Protein AF-A0AAV0MPY8-F1 (afdb_monomer_lite)

Structure (mmCIF, N/CA/C/O backbone):
data_AF-A0AAV0MPY8-F1
#
_entry.id   AF-A0AAV0MPY8-F1
#
loop_
_atom_site.group_PDB
_atom_site.id
_atom_site.type_symbol
_atom_site.label_atom_id
_atom_site.label_alt_id
_atom_site.label_comp_id
_atom_site.label_asym_id
_atom_site.label_entity_id
_atom_site.label_seq_id
_atom_site.pdbx_PDB_ins_code
_atom_site.Cartn_x
_atom_site.Cartn_y
_atom_site.Cartn_z
_atom_site.occupancy
_atom_site.B_iso_or_equiv
_atom_site.auth_seq_id
_atom_site.auth_comp_id
_atom_site.auth_asym_id
_atom_site.auth_atom_id
_atom_site.pdbx_PDB_model_num
ATOM 1 N N . CYS A 1 1 ? -11.452 -24.544 -3.942 1.00 34.31 1 CYS A N 1
ATOM 2 C CA . CYS A 1 1 ? -11.246 -24.344 -2.491 1.00 34.31 1 CYS A CA 1
ATOM 3 C C . CYS A 1 1 ? -11.100 -22.856 -2.187 1.00 34.31 1 CYS A C 1
ATOM 5 O O . CYS A 1 1 ? -10.059 -22.417 -1.725 1.00 34.31 1 CYS A O 1
ATOM 7 N N . THR A 1 2 ? -12.137 -22.079 -2.494 1.00 25.97 2 THR A N 1
ATOM 8 C CA . THR A 1 2 ? -12.146 -20.617 -2.390 1.00 25.97 2 THR A CA 1
ATOM 9 C C . THR A 1 2 ? -12.665 -20.251 -1.005 1.00 25.97 2 THR A C 1
ATOM 11 O O . THR A 1 2 ? -13.865 -20.102 -0.785 1.00 25.97 2 THR A O 1
ATOM 14 N N . LEU A 1 3 ? -11.765 -20.216 -0.027 1.00 29.17 3 LEU A N 1
ATOM 15 C CA . LEU A 1 3 ? -12.035 -19.469 1.193 1.00 29.17 3 LEU A CA 1
ATOM 16 C C . LEU A 1 3 ? -11.844 -18.002 0.814 1.00 29.17 3 LEU A C 1
ATOM 18 O O . LEU A 1 3 ? -10.736 -17.591 0.489 1.00 29.17 3 LEU A O 1
ATOM 22 N N . THR A 1 4 ? -12.938 -17.246 0.765 1.00 32.09 4 THR A N 1
ATOM 23 C CA . THR A 1 4 ? -12.882 -15.789 0.632 1.00 32.09 4 THR A CA 1
ATOM 24 C C . THR A 1 4 ? -12.004 -15.232 1.750 1.00 32.09 4 THR A C 1
ATOM 26 O O . THR A 1 4 ? -12.054 -15.734 2.875 1.00 32.09 4 THR A O 1
ATOM 29 N N . ILE A 1 5 ? -11.203 -14.211 1.442 1.00 33.44 5 ILE A N 1
ATOM 30 C CA . ILE A 1 5 ? -10.266 -13.538 2.361 1.00 33.44 5 ILE A CA 1
ATOM 31 C C . ILE A 1 5 ? -10.945 -13.231 3.716 1.00 33.44 5 ILE A C 1
ATOM 33 O O . ILE A 1 5 ? -10.365 -13.457 4.777 1.00 33.44 5 ILE A O 1
ATOM 37 N N . SER A 1 6 ? -12.240 -12.899 3.683 1.00 30.36 6 SER A N 1
ATOM 38 C CA . SER A 1 6 ? -13.138 -12.753 4.838 1.00 30.36 6 SER A CA 1
ATOM 39 C C . SER A 1 6 ? -13.116 -13.923 5.852 1.00 30.36 6 SER A C 1
ATOM 41 O O . SER A 1 6 ? -13.043 -13.694 7.061 1.00 30.36 6 SER A O 1
ATOM 43 N N . LYS A 1 7 ? -13.102 -15.191 5.405 1.00 33.06 7 LYS A N 1
ATOM 44 C CA . LYS A 1 7 ? -13.108 -16.375 6.294 1.00 33.06 7 LYS A CA 1
ATOM 45 C C . LYS A 1 7 ? -11.763 -16.638 6.974 1.00 33.06 7 LYS A C 1
ATOM 47 O O . LYS A 1 7 ? -11.744 -17.160 8.086 1.00 33.06 7 LYS A O 1
ATOM 52 N N . LEU A 1 8 ? -10.652 -16.279 6.331 1.00 36.75 8 LEU A N 1
ATOM 53 C CA . LEU A 1 8 ? -9.306 -16.402 6.905 1.00 36.75 8 LEU A CA 1
ATOM 54 C C . LEU A 1 8 ? -9.073 -15.350 7.995 1.00 36.75 8 LEU A C 1
ATOM 56 O O . LEU A 1 8 ? -8.544 -15.672 9.059 1.00 36.75 8 LEU A O 1
ATOM 60 N N . VAL A 1 9 ? -9.569 -14.128 7.780 1.00 41.72 9 VAL A N 1
ATOM 61 C CA . VAL A 1 9 ? -9.532 -13.055 8.783 1.00 41.72 9 VAL A CA 1
ATOM 62 C C . VAL A 1 9 ? -10.368 -13.439 10.010 1.00 41.72 9 VAL A C 1
ATOM 64 O O . VAL A 1 9 ? -9.874 -13.352 11.131 1.00 41.72 9 VAL A O 1
ATOM 67 N N . GLN A 1 10 ? -11.584 -13.969 9.832 1.00 35.84 10 GLN A N 1
ATOM 68 C CA . GLN A 1 10 ? -12.471 -14.347 10.946 1.00 35.84 10 GLN A CA 1
ATOM 69 C C . GLN A 1 10 ? -11.896 -15.414 11.894 1.00 35.84 10 GLN A C 1
ATOM 71 O O . GLN A 1 10 ? -12.155 -15.359 13.096 1.00 35.84 10 GLN A O 1
ATOM 76 N N . ILE A 1 11 ? -11.089 -16.350 11.384 1.00 39.59 11 ILE A N 1
ATOM 77 C CA . ILE A 1 11 ? -10.432 -17.390 12.196 1.00 39.59 11 ILE A CA 1
ATOM 78 C C . ILE A 1 11 ? -9.330 -16.786 13.083 1.00 39.59 11 ILE A C 1
ATOM 80 O O . ILE A 1 11 ? -9.159 -17.204 14.226 1.00 39.59 11 ILE A O 1
ATOM 84 N N . LEU A 1 12 ? -8.639 -15.750 12.603 1.00 41.44 12 LEU A N 1
ATOM 85 C CA . LEU A 1 12 ? -7.582 -15.053 13.345 1.00 41.44 12 LEU A CA 1
ATOM 86 C C . LEU A 1 12 ? -8.139 -14.067 14.390 1.00 41.44 12 LEU A C 1
ATOM 88 O O . LEU A 1 12 ? -7.479 -13.768 15.384 1.00 41.44 12 LEU A O 1
ATOM 92 N N . LEU A 1 13 ? -9.376 -13.581 14.217 1.00 41.19 13 LEU A N 1
ATOM 93 C CA . LEU A 1 13 ? -10.001 -12.593 15.109 1.00 41.19 13 LEU A CA 1
ATOM 94 C C . LEU A 1 13 ? -10.366 -13.129 16.508 1.00 41.19 13 LEU A C 1
ATOM 96 O O . LEU A 1 13 ? -10.608 -12.310 17.404 1.00 41.19 13 LEU A O 1
ATOM 100 N N . SER A 1 14 ? -10.406 -14.454 16.701 1.00 41.94 14 SER A N 1
ATOM 101 C CA . SER A 1 14 ? -10.953 -15.113 17.898 1.00 41.94 14 SER A CA 1
ATOM 102 C C . SER A 1 14 ? -10.042 -15.094 19.133 1.00 41.94 14 SER A C 1
ATOM 104 O O . SER A 1 14 ? -10.509 -15.490 20.204 1.00 41.94 14 SER A O 1
ATOM 106 N N . GLN A 1 15 ? -8.778 -14.665 19.034 1.00 40.28 15 GLN A N 1
ATOM 107 C CA . GLN A 1 15 ? -7.832 -14.799 20.146 1.00 40.28 15 GLN A CA 1
ATOM 108 C C . GLN A 1 15 ? -7.166 -13.469 20.560 1.00 40.28 15 GLN A C 1
ATOM 110 O O . GLN A 1 15 ? -6.489 -12.809 19.781 1.00 40.28 15 GLN A O 1
ATOM 115 N N . HIS A 1 16 ? -7.366 -13.143 21.845 1.00 45.75 16 HIS A N 1
ATOM 116 C CA . HIS A 1 16 ? -6.573 -12.277 22.734 1.00 45.75 16 HIS A CA 1
ATOM 117 C C . HIS A 1 16 ? -6.948 -10.795 22.964 1.00 45.75 16 HIS A C 1
ATOM 119 O O . HIS A 1 16 ? -7.167 -9.990 22.061 1.00 45.75 16 HIS A O 1
ATOM 125 N N . HIS A 1 17 ? -6.979 -10.473 24.268 1.00 33.31 17 HIS A N 1
ATOM 126 C CA . HIS A 1 17 ? -7.084 -9.159 24.904 1.00 33.31 17 HIS A CA 1
ATOM 127 C C . HIS A 1 17 ? -5.686 -8.626 25.236 1.00 33.31 17 HIS A C 1
ATOM 129 O O . HIS A 1 17 ? -4.904 -9.330 25.872 1.00 33.31 17 HIS A O 1
ATOM 135 N N . ILE A 1 18 ? -5.393 -7.371 24.886 1.00 34.88 18 ILE A N 1
ATOM 136 C CA . ILE A 1 18 ? -4.146 -6.682 25.251 1.00 34.88 18 ILE A CA 1
ATOM 137 C C . ILE A 1 18 ? -4.490 -5.254 25.691 1.00 34.88 18 ILE A C 1
ATOM 139 O O . ILE A 1 18 ? -5.368 -4.616 25.114 1.00 34.88 18 ILE A O 1
ATOM 143 N N . ARG A 1 19 ? -3.816 -4.758 26.733 1.00 32.69 19 ARG A N 1
ATOM 144 C CA . ARG A 1 19 ? -4.041 -3.436 27.336 1.00 32.69 19 ARG A CA 1
ATOM 145 C C . ARG A 1 19 ? -2.698 -2.816 27.705 1.00 32.69 19 ARG A C 1
ATOM 147 O O . ARG A 1 19 ? -2.030 -3.427 28.527 1.00 32.69 19 ARG A O 1
ATOM 154 N N . LEU A 1 20 ? -2.325 -1.637 27.186 1.00 31.23 20 LEU A N 1
ATOM 155 C CA . LEU A 1 20 ? -1.190 -0.835 27.691 1.00 31.23 20 LEU A CA 1
ATOM 156 C C . LEU A 1 20 ? -1.277 0.678 27.354 1.00 31.23 20 LEU A C 1
ATOM 158 O O . LEU A 1 20 ? -2.122 1.108 26.578 1.00 31.23 20 LEU A O 1
ATOM 162 N N . LEU A 1 21 ? -0.408 1.436 28.043 1.00 27.73 21 LEU A N 1
ATOM 163 C CA . LEU A 1 21 ? -0.438 2.848 28.487 1.00 27.73 21 LEU A CA 1
ATOM 164 C C . LEU A 1 21 ? 0.031 3.915 27.457 1.00 27.73 21 LEU A C 1
ATOM 166 O O . LEU A 1 21 ? 0.702 3.556 26.493 1.00 27.73 21 LEU A O 1
ATOM 170 N N . PRO A 1 22 ? -0.247 5.228 27.671 1.00 30.58 22 PRO A N 1
ATOM 171 C CA . PRO A 1 22 ? -0.093 6.260 26.636 1.00 30.58 22 PRO A CA 1
ATOM 172 C C . PRO A 1 22 ? 1.195 7.109 26.722 1.00 30.58 22 PRO A C 1
ATOM 174 O O . PRO A 1 22 ? 1.706 7.380 27.810 1.00 30.58 22 PRO A O 1
ATOM 177 N N . PHE A 1 23 ? 1.623 7.661 25.576 1.00 36.56 23 PHE A N 1
ATOM 178 C CA . PHE A 1 23 ? 2.486 8.853 25.482 1.00 36.56 23 PHE A CA 1
ATOM 179 C C . PHE A 1 23 ? 2.052 9.773 24.306 1.00 36.56 23 PHE A C 1
ATOM 181 O O . PHE A 1 23 ? 1.473 9.297 23.337 1.00 36.56 23 PHE A O 1
ATOM 188 N N . ARG A 1 24 ? 2.248 11.100 24.447 1.00 41.06 24 ARG A N 1
ATOM 189 C CA . ARG A 1 24 ? 1.730 12.240 23.618 1.00 41.06 24 ARG A CA 1
ATOM 190 C C . ARG A 1 24 ? 2.719 12.612 22.482 1.00 41.06 24 ARG A C 1
ATOM 192 O O . ARG A 1 24 ? 3.902 12.379 22.680 1.00 41.06 24 ARG A O 1
ATOM 199 N N . ASP A 1 25 ? 2.410 13.223 21.322 1.00 43.28 25 ASP A N 1
ATOM 200 C CA . ASP A 1 25 ? 1.387 14.193 20.858 1.00 43.28 25 ASP A CA 1
ATOM 201 C C . ASP A 1 25 ? 1.192 14.064 19.313 1.00 43.28 25 ASP A C 1
ATOM 203 O O . ASP A 1 25 ? 2.164 14.095 18.559 1.00 43.28 25 ASP A O 1
ATOM 207 N N . LEU A 1 26 ? -0.057 13.923 18.840 1.00 45.94 26 LEU A N 1
ATOM 208 C CA . LEU A 1 26 ? -0.446 13.497 17.474 1.00 45.94 26 LEU A CA 1
ATOM 209 C C . LEU A 1 26 ? -0.670 14.648 16.461 1.00 45.94 26 LEU A C 1
ATOM 211 O O . LEU A 1 26 ? -0.766 14.422 15.256 1.00 45.94 26 LEU A O 1
ATOM 215 N N . ARG A 1 27 ? -0.768 15.907 16.912 1.00 42.81 27 ARG A N 1
ATOM 216 C CA . ARG A 1 27 ? -1.382 16.989 16.103 1.00 42.81 27 ARG A CA 1
ATOM 217 C C . ARG A 1 27 ? -0.522 17.592 14.988 1.00 42.81 27 ARG A C 1
ATOM 219 O O . ARG A 1 27 ? -1.075 18.154 14.046 1.00 42.81 27 ARG A O 1
ATOM 226 N N . GLN A 1 28 ? 0.807 17.509 15.053 1.00 39.94 28 GLN A N 1
ATOM 227 C CA . GLN A 1 28 ? 1.667 18.124 14.024 1.00 39.94 28 GLN A CA 1
ATOM 228 C C . GLN A 1 28 ? 1.820 17.266 12.752 1.00 39.94 28 GLN A C 1
ATOM 230 O O . GLN A 1 28 ? 2.081 17.818 11.680 1.00 39.94 28 GLN A O 1
ATOM 235 N N . ARG A 1 29 ? 1.606 15.942 12.827 1.00 49.56 29 ARG A N 1
ATOM 236 C CA . ARG A 1 29 ? 1.843 14.999 11.711 1.00 49.56 29 ARG A CA 1
ATOM 237 C C . ARG A 1 29 ? 0.686 14.924 10.700 1.00 49.56 29 ARG A C 1
ATOM 239 O O . ARG A 1 29 ? 0.957 14.885 9.498 1.00 49.56 29 ARG A O 1
ATOM 246 N N . ASP A 1 30 ? -0.563 15.115 11.140 1.00 47.84 30 ASP A N 1
ATOM 247 C CA . ASP A 1 30 ? -1.766 15.256 10.280 1.00 47.84 30 ASP A CA 1
ATOM 248 C C . ASP A 1 30 ? -1.615 16.308 9.178 1.00 47.84 30 ASP A C 1
ATOM 250 O O . ASP A 1 30 ? -2.166 16.179 8.082 1.00 47.84 30 ASP A O 1
ATOM 254 N N . THR A 1 31 ? -0.820 17.343 9.433 1.00 44.88 31 THR A N 1
ATOM 255 C CA . THR A 1 31 ? -0.601 18.432 8.476 1.00 44.88 31 THR A CA 1
ATOM 256 C C . THR A 1 31 ? 0.442 18.076 7.406 1.00 44.88 31 THR A C 1
ATOM 258 O O . THR A 1 31 ? 0.407 18.631 6.307 1.00 44.88 31 THR A O 1
ATOM 261 N N . LEU A 1 32 ? 1.372 17.159 7.691 1.00 43.22 32 LEU A N 1
ATOM 262 C CA . LEU A 1 32 ? 2.491 16.808 6.805 1.00 43.22 32 LEU A CA 1
ATOM 263 C C . LEU A 1 32 ? 2.139 15.719 5.788 1.00 43.22 32 LEU A C 1
ATOM 265 O O . LEU A 1 32 ? 2.645 15.736 4.671 1.00 43.22 32 LEU A O 1
ATOM 269 N N . LEU A 1 33 ? 1.222 14.818 6.117 1.00 48.97 33 LEU A N 1
ATOM 270 C CA . LEU A 1 33 ? 0.832 13.714 5.233 1.00 48.97 33 LEU A CA 1
ATOM 271 C C . LEU A 1 33 ? -0.438 14.003 4.426 1.00 48.97 33 LEU A C 1
ATOM 273 O O . LEU A 1 33 ? -0.534 13.552 3.288 1.00 48.97 33 LEU A O 1
ATOM 277 N N . LYS A 1 34 ? -1.280 14.952 4.873 1.00 51.94 34 LYS A N 1
ATOM 278 C CA . LYS A 1 34 ? -2.157 15.710 3.953 1.00 51.94 34 LYS A CA 1
ATOM 279 C C . LYS A 1 34 ? -1.366 16.420 2.836 1.00 51.94 34 LYS A C 1
ATOM 281 O O . LYS A 1 34 ? -1.954 16.771 1.815 1.00 51.94 34 LYS A O 1
ATOM 286 N N . LYS A 1 35 ? -0.051 16.632 3.015 1.00 44.72 35 LYS A N 1
ATOM 287 C CA . LYS A 1 35 ? 0.855 17.249 2.030 1.00 44.72 35 LYS A CA 1
ATOM 288 C C . LYS A 1 35 ? 1.670 16.261 1.189 1.00 44.72 35 LYS A C 1
ATOM 290 O O . LYS A 1 35 ? 2.327 16.739 0.261 1.00 44.72 35 LYS A O 1
ATOM 295 N N . VAL A 1 36 ? 1.640 14.940 1.434 1.00 54.62 36 VAL A N 1
ATOM 296 C CA . VAL A 1 36 ? 2.211 13.994 0.454 1.00 54.62 36 VAL A CA 1
ATOM 297 C C . VAL A 1 36 ? 1.368 14.126 -0.803 1.00 54.62 36 VAL A C 1
ATOM 299 O O . VAL A 1 36 ? 0.190 13.767 -0.840 1.00 54.62 36 VAL A O 1
ATOM 302 N N . LYS A 1 37 ? 1.949 14.757 -1.822 1.00 60.62 37 LYS A N 1
ATOM 303 C CA . LYS A 1 37 ? 1.227 15.042 -3.051 1.00 60.62 37 LYS A CA 1
ATOM 304 C C . LYS A 1 37 ? 0.936 13.704 -3.738 1.00 60.62 37 LYS A C 1
ATOM 306 O O . LYS A 1 37 ? 1.850 12.890 -3.849 1.00 60.62 37 LYS A O 1
ATOM 311 N N . PRO A 1 38 ? -0.285 13.482 -4.253 1.00 62.28 38 PRO A N 1
ATOM 312 C CA . PRO A 1 38 ? -0.621 12.287 -5.031 1.00 62.28 38 PRO A CA 1
ATOM 313 C C . PRO A 1 38 ? 0.398 11.948 -6.120 1.00 62.28 38 PRO A C 1
ATOM 315 O O . PRO A 1 38 ? 0.670 10.778 -6.369 1.00 62.28 38 PRO A O 1
ATOM 318 N N . CYS A 1 39 ? 1.012 12.977 -6.716 1.00 68.62 39 CYS A N 1
ATOM 319 C CA . CYS A 1 39 ? 2.055 12.810 -7.718 1.00 68.62 39 CYS A CA 1
ATOM 320 C C . CYS A 1 39 ? 3.281 12.046 -7.199 1.00 68.62 39 CYS A C 1
ATOM 322 O O . CYS A 1 39 ? 3.918 11.362 -7.981 1.00 68.62 39 CYS A O 1
ATOM 324 N N . THR A 1 40 ? 3.615 12.120 -5.908 1.00 81.88 40 THR A N 1
ATOM 325 C CA . THR A 1 40 ? 4.792 11.443 -5.346 1.00 81.88 40 THR A CA 1
ATOM 326 C C . THR A 1 40 ? 4.578 9.937 -5.212 1.00 81.88 40 THR A C 1
ATOM 328 O O . THR A 1 40 ? 5.475 9.184 -5.568 1.00 81.88 40 THR A O 1
ATOM 331 N N . LEU A 1 41 ? 3.394 9.500 -4.763 1.00 88.56 41 LEU A N 1
ATOM 332 C CA . LEU A 1 41 ? 3.061 8.071 -4.635 1.00 88.56 41 LEU A CA 1
ATOM 333 C C . LEU A 1 41 ? 3.015 7.376 -5.996 1.00 88.56 41 LEU A C 1
ATOM 335 O O . LEU A 1 41 ? 3.550 6.287 -6.167 1.00 88.56 41 LEU A O 1
ATOM 339 N N . ARG A 1 42 ? 2.394 8.025 -6.984 1.00 92.94 42 ARG A N 1
ATOM 340 C CA . ARG A 1 42 ? 2.375 7.495 -8.346 1.00 92.94 42 ARG A CA 1
ATOM 341 C C . ARG A 1 42 ? 3.783 7.474 -8.940 1.00 92.94 42 ARG A C 1
ATOM 343 O O . ARG A 1 42 ? 4.218 6.442 -9.440 1.00 92.94 42 ARG A O 1
ATOM 350 N N . ARG A 1 43 ? 4.536 8.572 -8.792 1.00 92.25 43 ARG A N 1
ATOM 351 C CA . ARG A 1 43 ? 5.889 8.680 -9.347 1.00 92.25 43 ARG A CA 1
ATOM 352 C C . ARG A 1 43 ? 6.860 7.647 -8.773 1.00 92.25 43 ARG A C 1
ATOM 354 O O . ARG A 1 43 ? 7.728 7.191 -9.509 1.00 92.25 43 ARG A O 1
ATOM 361 N N . SER A 1 44 ? 6.741 7.258 -7.500 1.00 93.06 44 SER A N 1
ATOM 362 C CA . SER A 1 44 ? 7.606 6.207 -6.940 1.00 93.06 44 SER A CA 1
ATOM 363 C C . SER A 1 44 ? 7.411 4.859 -7.634 1.00 93.06 44 SER A C 1
ATOM 365 O O . SER A 1 44 ? 8.389 4.150 -7.872 1.00 93.06 44 SER A O 1
ATOM 367 N N . VAL A 1 45 ? 6.173 4.524 -8.006 1.00 95.12 45 VAL A N 1
ATOM 368 C CA . VAL A 1 45 ? 5.892 3.292 -8.753 1.00 95.12 45 VAL A CA 1
ATOM 369 C C . VAL A 1 45 ? 6.345 3.431 -10.202 1.00 95.12 45 VAL A C 1
ATOM 371 O O . VAL A 1 45 ? 7.056 2.557 -10.685 1.00 95.12 45 VAL A O 1
ATOM 374 N N . GLU A 1 46 ? 6.049 4.557 -10.859 1.00 93.19 46 GLU A N 1
ATOM 375 C CA . GLU A 1 46 ? 6.487 4.825 -12.238 1.00 93.19 46 GLU A CA 1
ATOM 376 C C . GLU A 1 46 ? 8.007 4.691 -12.400 1.00 93.19 46 GLU A C 1
ATOM 378 O O . GLU A 1 46 ? 8.462 4.012 -13.312 1.00 93.19 46 GLU A O 1
ATOM 383 N N . ILE A 1 47 ? 8.802 5.265 -11.487 1.00 93.12 47 ILE A N 1
ATOM 384 C CA . ILE A 1 47 ? 10.270 5.136 -11.516 1.00 93.12 47 ILE A CA 1
ATOM 385 C C . ILE A 1 47 ? 10.698 3.669 -11.381 1.00 93.12 47 ILE A C 1
ATOM 387 O O . ILE A 1 47 ? 11.660 3.238 -12.014 1.00 93.12 47 ILE A O 1
ATOM 391 N N . THR A 1 48 ? 9.992 2.888 -10.563 1.00 93.81 48 THR A N 1
ATOM 392 C CA . THR A 1 48 ? 10.290 1.462 -10.383 1.00 93.81 48 THR A CA 1
ATOM 393 C C . THR A 1 48 ? 9.934 0.662 -11.642 1.00 93.81 48 THR A C 1
ATOM 395 O O . THR A 1 48 ? 10.694 -0.219 -12.046 1.00 93.81 48 THR A O 1
ATOM 398 N N . CYS A 1 49 ? 8.839 1.014 -12.321 1.00 94.25 49 CYS A N 1
ATOM 399 C CA . CYS A 1 49 ? 8.475 0.464 -13.627 1.00 94.25 49 CYS A CA 1
ATOM 400 C C . CYS A 1 49 ? 9.502 0.827 -14.712 1.00 94.25 49 CYS A C 1
ATOM 402 O O . CYS A 1 49 ? 9.976 -0.070 -15.407 1.00 94.25 49 CYS A O 1
ATOM 404 N N . GLU A 1 50 ? 9.922 2.095 -14.799 1.00 92.94 50 GLU A N 1
ATOM 405 C CA . GLU A 1 50 ? 10.986 2.561 -15.705 1.00 92.94 50 GLU A CA 1
ATOM 406 C C . GLU A 1 50 ? 12.295 1.782 -15.460 1.00 92.94 50 GLU A C 1
ATOM 408 O O . GLU A 1 50 ? 12.970 1.356 -16.400 1.00 92.94 50 GLU A O 1
ATOM 413 N N . ALA A 1 51 ? 12.642 1.533 -14.192 1.00 92.19 51 ALA A N 1
ATOM 414 C CA . ALA A 1 51 ? 13.822 0.753 -13.825 1.00 92.19 51 ALA A CA 1
ATOM 415 C C . ALA A 1 51 ? 13.714 -0.720 -14.257 1.00 92.19 51 ALA A C 1
ATOM 417 O O . ALA A 1 51 ? 14.692 -1.285 -14.754 1.00 92.19 51 ALA A O 1
ATOM 418 N N . ARG A 1 52 ? 12.533 -1.337 -14.109 1.00 92.94 52 ARG A N 1
ATOM 419 C CA . ARG A 1 52 ? 12.247 -2.692 -14.607 1.00 92.94 52 ARG A CA 1
ATOM 420 C C . ARG A 1 52 ? 12.401 -2.769 -16.125 1.00 92.94 52 ARG A C 1
ATOM 422 O O . ARG A 1 52 ? 13.058 -3.681 -16.6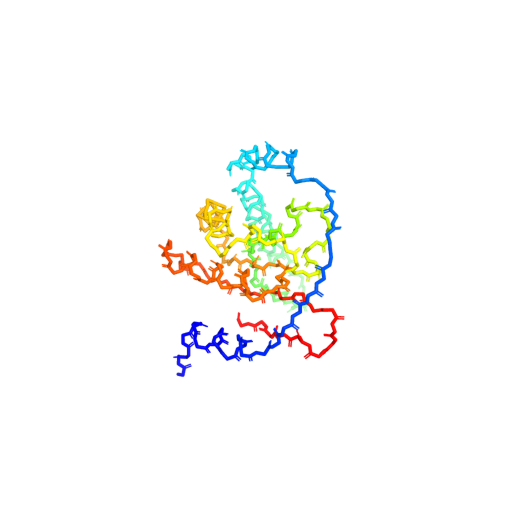18 1.00 92.94 52 ARG A O 1
ATOM 429 N N . GLU A 1 53 ? 11.830 -1.823 -16.863 1.00 92.50 53 GLU A N 1
ATOM 430 C CA . GLU A 1 53 ? 11.923 -1.778 -18.327 1.00 92.50 53 GLU A CA 1
ATOM 431 C C . GLU A 1 53 ? 13.373 -1.617 -18.795 1.00 92.50 53 GLU A C 1
ATOM 433 O O . GLU A 1 53 ? 13.838 -2.363 -19.660 1.00 92.50 53 GLU A O 1
ATOM 438 N N . ALA A 1 54 ? 14.127 -0.707 -18.170 1.00 89.00 54 ALA A N 1
ATOM 439 C CA . ALA A 1 54 ? 15.545 -0.519 -18.459 1.00 89.00 54 ALA A CA 1
ATOM 440 C C . ALA A 1 54 ? 16.377 -1.778 -18.157 1.00 89.00 54 ALA A C 1
ATOM 442 O O . ALA A 1 54 ? 17.310 -2.093 -18.899 1.00 89.00 54 ALA A O 1
ATOM 443 N N . TYR A 1 55 ? 16.053 -2.508 -17.084 1.00 87.25 55 TYR A N 1
ATOM 444 C CA . TYR A 1 55 ? 16.695 -3.782 -16.760 1.00 87.25 55 TYR A CA 1
ATOM 445 C C . TYR A 1 55 ? 16.396 -4.852 -17.817 1.00 87.25 55 TYR A C 1
ATOM 447 O O . TYR A 1 55 ? 17.329 -5.459 -18.342 1.00 87.25 55 TYR A O 1
ATOM 455 N N . ASN A 1 56 ? 15.124 -5.033 -18.177 1.00 87.62 56 ASN A N 1
ATOM 456 C CA . ASN A 1 56 ? 14.708 -6.029 -19.165 1.00 87.62 56 ASN A CA 1
ATOM 457 C C . ASN A 1 56 ? 15.358 -5.772 -20.529 1.00 87.62 56 ASN A C 1
ATOM 459 O O . ASN A 1 56 ? 15.948 -6.685 -21.101 1.00 87.62 56 ASN A O 1
ATOM 463 N N . LYS A 1 57 ? 15.365 -4.515 -20.994 1.00 87.50 57 LYS A N 1
ATOM 464 C CA . LYS A 1 57 ? 16.030 -4.125 -22.244 1.00 87.50 57 LYS A CA 1
ATOM 465 C C . LYS A 1 57 ? 17.520 -4.484 -22.245 1.00 87.50 57 LYS A C 1
ATOM 467 O O . LYS A 1 57 ? 18.019 -5.053 -23.210 1.00 87.50 57 LYS A O 1
ATOM 472 N N . ARG A 1 58 ? 18.233 -4.207 -21.147 1.00 84.25 58 ARG A N 1
ATOM 473 C CA . ARG A 1 58 ? 19.655 -4.572 -21.008 1.00 84.25 58 ARG A CA 1
ATOM 474 C C . ARG A 1 58 ? 19.870 -6.084 -21.029 1.00 84.25 58 ARG A C 1
ATOM 476 O O . ARG A 1 58 ? 20.894 -6.541 -21.529 1.00 84.25 58 ARG A O 1
ATOM 483 N N . CYS A 1 59 ? 18.943 -6.858 -20.467 1.00 80.12 59 CYS A N 1
ATOM 484 C CA . CYS A 1 59 ? 18.999 -8.317 -20.513 1.00 80.12 59 CYS A CA 1
ATOM 485 C C . CYS A 1 59 ? 18.753 -8.863 -21.925 1.00 80.12 59 CYS A C 1
ATOM 487 O O . CYS A 1 59 ? 19.430 -9.810 -22.315 1.00 80.12 59 CYS A O 1
ATOM 489 N N . GLU A 1 60 ? 17.835 -8.272 -22.688 1.00 80.69 60 GLU A N 1
ATOM 490 C CA . GLU A 1 60 ? 17.592 -8.627 -24.093 1.00 80.69 60 GLU A CA 1
ATOM 491 C C . GLU A 1 60 ? 18.816 -8.325 -24.971 1.00 80.69 60 GLU A C 1
ATOM 493 O O . GLU A 1 60 ? 19.258 -9.187 -25.728 1.00 80.69 60 GLU A O 1
ATOM 498 N N . GLU A 1 61 ? 19.420 -7.142 -24.816 1.00 78.44 61 GLU A N 1
ATOM 499 C CA . GLU A 1 61 ? 20.641 -6.747 -25.534 1.00 78.44 61 GLU A CA 1
ATOM 500 C C . GLU A 1 61 ? 21.823 -7.672 -25.193 1.00 78.44 61 GLU A C 1
ATOM 502 O O . GLU A 1 61 ? 22.503 -8.164 -26.089 1.00 78.44 61 GLU A O 1
ATOM 507 N N . ALA A 1 62 ? 22.023 -8.006 -23.912 1.00 70.19 62 ALA A N 1
ATOM 508 C CA . ALA A 1 62 ? 23.093 -8.911 -23.481 1.00 70.19 62 ALA A CA 1
ATOM 509 C C . ALA A 1 62 ? 22.892 -10.369 -23.937 1.00 70.19 62 ALA A C 1
ATOM 511 O O . ALA A 1 62 ? 23.859 -11.118 -24.069 1.00 70.19 62 ALA A O 1
ATOM 512 N N . GLN A 1 63 ? 21.651 -10.795 -24.186 1.00 62.88 63 GLN A N 1
ATOM 513 C CA . GLN A 1 63 ? 21.366 -12.113 -24.759 1.00 62.88 63 GLN A CA 1
ATOM 514 C C . GLN A 1 63 ? 21.733 -12.206 -26.245 1.00 62.88 63 GLN A C 1
ATOM 516 O O . GLN A 1 63 ? 21.953 -13.312 -26.739 1.00 62.88 63 GLN A O 1
ATOM 521 N N . HIS A 1 64 ? 21.836 -11.076 -26.949 1.00 57.25 64 HIS A N 1
ATOM 522 C CA . HIS A 1 64 ? 22.397 -11.030 -28.301 1.00 57.25 64 HIS A CA 1
ATOM 523 C C . HIS A 1 64 ? 23.925 -11.200 -28.331 1.00 57.25 64 HIS A C 1
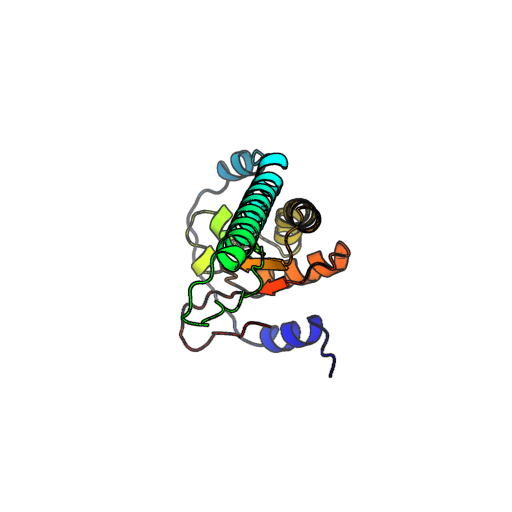ATOM 525 O O . HIS A 1 64 ? 24.453 -11.597 -29.367 1.00 57.25 64 HIS A O 1
ATOM 531 N N . ASP A 1 65 ? 24.608 -11.012 -27.197 1.00 54.78 65 ASP A N 1
ATOM 532 C CA . ASP A 1 65 ? 26.070 -11.093 -27.066 1.00 54.78 65 ASP A CA 1
ATOM 533 C C . ASP A 1 65 ? 26.572 -12.411 -26.429 1.00 54.78 65 ASP A C 1
ATOM 535 O O . ASP A 1 65 ? 27.713 -12.486 -25.968 1.00 54.78 65 ASP A O 1
ATOM 539 N N . ILE A 1 66 ? 25.754 -13.477 -26.377 1.00 57.72 66 ILE A N 1
ATOM 540 C CA . ILE A 1 66 ? 26.170 -14.746 -25.750 1.00 57.72 66 ILE A CA 1
ATOM 541 C C . ILE A 1 66 ? 27.314 -15.406 -26.541 1.00 57.72 66 ILE A C 1
ATOM 543 O O . ILE A 1 66 ? 27.143 -15.890 -27.662 1.00 57.72 66 ILE A O 1
ATOM 547 N N . ASP A 1 67 ? 28.474 -15.455 -25.883 1.00 54.91 67 ASP A N 1
ATOM 548 C CA . ASP A 1 67 ? 29.649 -16.241 -26.237 1.00 54.91 67 ASP A CA 1
ATOM 549 C C . ASP A 1 67 ? 29.383 -17.762 -26.209 1.00 54.91 67 ASP A C 1
ATOM 551 O O . ASP A 1 67 ? 28.366 -18.255 -25.720 1.00 54.91 67 ASP A O 1
ATOM 555 N N . SER A 1 68 ? 30.339 -18.527 -26.736 1.00 54.41 68 SER A N 1
ATOM 556 C CA . SER A 1 68 ? 30.344 -19.986 -26.949 1.00 54.41 68 SER A CA 1
ATOM 557 C C . SER A 1 68 ? 30.002 -20.884 -25.738 1.00 54.41 68 SER A C 1
ATOM 559 O O . SER A 1 68 ? 30.046 -22.108 -25.868 1.00 54.41 68 SER A O 1
ATOM 561 N N . SER A 1 69 ? 29.693 -20.327 -24.564 1.00 61.31 69 SER A N 1
ATOM 562 C CA . SER A 1 69 ? 29.505 -21.049 -23.299 1.00 61.31 69 SER A CA 1
ATOM 563 C C . SER A 1 69 ? 28.054 -21.460 -23.004 1.00 61.31 69 SER A C 1
ATOM 565 O O . SER A 1 69 ? 27.813 -22.163 -22.023 1.00 61.31 69 SER A O 1
ATOM 567 N N . GLY A 1 70 ? 27.074 -21.049 -23.822 1.00 53.72 70 GLY A N 1
ATOM 568 C CA . GLY A 1 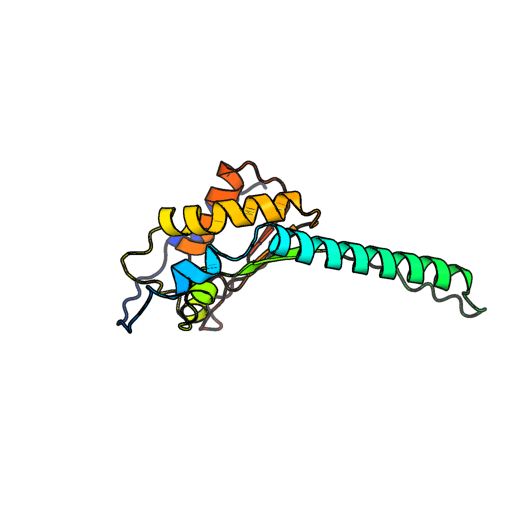70 ? 25.715 -21.623 -23.846 1.00 53.72 70 GLY A CA 1
ATOM 569 C C . GLY A 1 70 ? 24.850 -21.444 -22.586 1.00 53.72 70 GLY A C 1
ATOM 570 O O . GLY A 1 70 ? 23.743 -21.982 -22.523 1.00 53.72 70 GLY A O 1
ATOM 571 N N . ASN A 1 71 ? 25.304 -20.690 -21.582 1.00 55.22 71 ASN A N 1
ATOM 572 C CA . ASN A 1 71 ? 24.526 -20.420 -20.375 1.00 55.22 71 ASN A CA 1
ATOM 573 C C . ASN A 1 71 ? 23.584 -19.230 -20.592 1.00 55.22 71 ASN A C 1
ATOM 575 O O . ASN A 1 71 ? 23.948 -18.075 -20.386 1.00 55.22 71 ASN A O 1
ATOM 579 N N . VAL A 1 72 ? 22.338 -19.524 -20.965 1.00 54.66 72 VAL A N 1
ATOM 580 C CA . VAL A 1 72 ? 21.250 -18.540 -20.954 1.00 54.66 72 VAL A CA 1
ATOM 581 C C . VAL A 1 72 ? 20.964 -18.164 -19.499 1.00 54.66 72 VAL A C 1
ATOM 583 O O . VAL A 1 72 ? 20.471 -18.990 -18.725 1.00 54.66 72 VAL A O 1
ATOM 586 N N . LEU A 1 73 ? 21.242 -16.917 -19.107 1.00 56.91 73 LEU A N 1
ATOM 587 C CA . LEU A 1 73 ? 20.696 -16.361 -17.869 1.00 56.91 73 LEU A CA 1
ATOM 588 C C . LEU A 1 73 ? 19.168 -16.457 -17.972 1.00 56.91 73 LEU A C 1
ATOM 590 O O . LEU A 1 73 ? 18.555 -15.753 -18.774 1.00 56.91 73 LEU A O 1
ATOM 594 N N . LYS A 1 74 ? 18.552 -17.376 -17.213 1.00 58.91 74 LYS A N 1
ATOM 595 C CA . LYS A 1 74 ? 17.090 -17.490 -17.133 1.00 58.91 74 LYS A CA 1
ATOM 596 C C . LYS A 1 74 ? 16.549 -16.139 -16.675 1.00 58.91 74 LYS A C 1
ATOM 598 O O . LYS A 1 74 ? 16.696 -15.804 -15.498 1.00 58.91 74 LYS A O 1
ATOM 603 N N . GLN A 1 75 ? 15.944 -15.384 -17.591 1.00 66.25 75 GLN A N 1
ATOM 604 C CA . GLN A 1 75 ? 15.252 -14.155 -17.233 1.00 66.25 75 GLN A CA 1
ATOM 605 C C . GLN A 1 75 ? 14.129 -14.525 -16.265 1.00 66.25 75 GLN A C 1
ATOM 607 O O . GLN A 1 75 ? 13.234 -15.306 -16.594 1.00 66.25 75 GLN A O 1
ATOM 612 N N . ARG A 1 76 ? 14.230 -14.034 -15.030 1.00 77.69 76 ARG A N 1
ATOM 613 C CA . ARG A 1 76 ? 13.154 -14.156 -14.050 1.00 77.69 76 ARG A CA 1
ATOM 614 C C . ARG A 1 76 ? 12.238 -12.950 -14.230 1.00 77.69 76 ARG A C 1
ATOM 616 O O . ARG A 1 76 ? 12.764 -11.846 -14.367 1.00 77.69 76 ARG A O 1
ATOM 623 N N . PRO A 1 77 ? 10.909 -13.134 -14.220 1.00 84.94 77 PRO A N 1
ATOM 624 C CA . PRO A 1 77 ? 9.994 -12.006 -14.284 1.00 84.94 77 PRO A CA 1
ATOM 625 C C . PRO A 1 77 ? 10.248 -11.073 -13.093 1.00 84.94 77 PRO A C 1
ATOM 627 O O . PRO A 1 77 ? 10.310 -11.524 -11.948 1.00 84.94 77 PRO A O 1
ATOM 630 N N . ILE A 1 78 ? 10.430 -9.784 -13.381 1.00 90.62 78 ILE A N 1
ATOM 631 C CA . ILE A 1 78 ? 10.583 -8.734 -12.372 1.00 90.62 78 ILE A CA 1
ATOM 632 C C . ILE A 1 78 ? 9.205 -8.152 -12.072 1.00 90.62 78 ILE A C 1
ATOM 634 O O . ILE A 1 78 ? 8.517 -7.675 -12.975 1.00 90.62 78 ILE A O 1
ATOM 638 N N . ILE A 1 79 ? 8.831 -8.186 -10.798 1.00 93.88 79 ILE A N 1
ATOM 639 C CA . ILE A 1 79 ? 7.543 -7.715 -10.291 1.00 93.88 79 ILE A CA 1
ATOM 640 C C . ILE A 1 79 ? 7.756 -6.386 -9.559 1.00 93.88 79 ILE A C 1
ATOM 642 O O . ILE A 1 79 ? 8.731 -6.227 -8.823 1.00 93.88 79 ILE A O 1
ATOM 646 N N . VAL A 1 80 ? 6.843 -5.440 -9.757 1.00 95.12 80 VAL A N 1
ATOM 647 C CA . VAL A 1 80 ? 6.781 -4.148 -9.075 1.00 95.12 80 VAL A CA 1
ATOM 648 C C . VAL A 1 80 ? 5.644 -4.181 -8.062 1.00 95.12 80 VAL A C 1
ATOM 650 O O . VAL A 1 80 ? 4.474 -4.295 -8.425 1.00 95.12 80 VAL A O 1
ATOM 653 N N . ALA A 1 81 ? 6.000 -4.050 -6.786 1.00 95.38 81 ALA A N 1
ATOM 654 C CA . ALA A 1 81 ? 5.055 -3.983 -5.682 1.00 95.38 81 ALA A CA 1
ATOM 655 C C . ALA A 1 81 ? 4.895 -2.538 -5.191 1.00 95.38 81 ALA A C 1
ATOM 657 O O . ALA A 1 81 ? 5.879 -1.865 -4.872 1.00 95.38 81 ALA A O 1
ATOM 658 N N . ALA A 1 82 ? 3.656 -2.062 -5.092 1.00 95.81 82 ALA A N 1
ATOM 659 C CA . ALA A 1 82 ? 3.341 -0.789 -4.458 1.00 95.81 82 ALA A CA 1
ATOM 660 C C . ALA A 1 82 ? 3.232 -0.969 -2.938 1.00 95.81 82 ALA A C 1
ATOM 662 O O . ALA A 1 82 ? 2.236 -1.502 -2.450 1.00 95.81 82 ALA A O 1
ATOM 663 N N . SER A 1 83 ? 4.237 -0.514 -2.188 1.00 95.00 83 SER A N 1
ATOM 664 C CA . SER A 1 83 ? 4.240 -0.634 -0.725 1.00 95.00 83 SER A CA 1
ATOM 665 C C . SER A 1 83 ? 3.229 0.302 -0.046 1.00 95.00 83 SER A C 1
ATOM 667 O O . SER A 1 83 ? 3.089 1.489 -0.371 1.00 95.00 83 SER A O 1
ATOM 669 N N . VAL A 1 84 ? 2.517 -0.254 0.932 1.00 94.25 84 VAL A N 1
ATOM 670 C CA . VAL A 1 84 ? 1.558 0.408 1.809 1.00 94.25 84 VAL A CA 1
ATOM 671 C C . VAL A 1 84 ? 1.956 0.138 3.254 1.00 94.25 84 VAL A C 1
ATOM 673 O O . VAL A 1 84 ? 1.578 -0.864 3.851 1.00 94.25 84 VAL A O 1
ATOM 676 N N . GLU A 1 85 ? 2.669 1.102 3.827 1.00 90.50 85 GLU A N 1
ATOM 677 C CA . GLU A 1 85 ? 3.001 1.115 5.254 1.00 90.50 85 GLU A CA 1
ATOM 678 C C . GLU A 1 85 ? 1.772 1.272 6.154 1.00 90.50 85 GLU A C 1
ATOM 680 O O . GLU A 1 85 ? 0.814 1.979 5.789 1.00 90.50 85 GLU A O 1
ATOM 685 N N . SER A 1 86 ? 1.854 0.691 7.356 1.00 91.50 86 SER A N 1
ATOM 686 C CA . SER A 1 86 ? 0.817 0.770 8.386 1.00 91.50 86 SER A CA 1
ATOM 687 C C . SER A 1 86 ? 0.585 2.188 8.916 1.00 91.50 86 SER A C 1
ATOM 689 O O . SER A 1 86 ? 1.406 3.097 8.769 1.00 91.50 86 SER A O 1
ATOM 691 N N . TYR A 1 87 ? -0.558 2.392 9.577 1.00 91.94 87 TYR A N 1
ATOM 692 C CA . TYR A 1 87 ? -0.863 3.664 10.240 1.00 91.94 87 TYR A CA 1
ATOM 693 C C . TYR A 1 87 ? 0.159 4.022 11.333 1.00 91.94 87 TYR A C 1
ATOM 695 O O . TYR A 1 87 ? 0.414 5.196 11.579 1.00 91.94 87 TYR A O 1
ATOM 703 N N . GLY A 1 88 ? 0.802 3.030 11.953 1.00 89.50 88 GLY A N 1
ATOM 704 C CA . GLY A 1 88 ? 1.807 3.289 12.984 1.00 89.50 88 GLY A CA 1
ATOM 705 C C . GLY A 1 88 ? 3.074 3.957 12.447 1.00 89.50 88 GLY A C 1
ATOM 706 O O . GLY A 1 88 ? 3.582 4.897 13.053 1.00 89.50 88 GLY A O 1
ATOM 707 N N . ALA A 1 89 ? 3.506 3.591 11.235 1.00 88.56 89 ALA A N 1
ATOM 708 C CA . ALA A 1 89 ? 4.659 4.219 10.588 1.00 88.56 89 ALA A CA 1
ATOM 709 C C . ALA A 1 89 ? 4.389 5.706 10.305 1.00 88.56 89 ALA A C 1
ATOM 711 O O . ALA A 1 89 ? 5.269 6.558 10.423 1.00 88.56 89 ALA A O 1
ATOM 712 N N . TYR A 1 90 ? 3.131 6.028 9.993 1.00 88.19 90 TYR A N 1
ATOM 713 C CA . TYR A 1 90 ? 2.650 7.400 9.895 1.00 88.19 90 TYR A CA 1
ATOM 714 C C . TYR A 1 90 ? 2.701 8.130 11.246 1.00 88.19 90 TYR A C 1
ATOM 716 O O . TYR A 1 90 ? 3.113 9.294 11.310 1.00 88.19 90 TYR A O 1
ATOM 724 N N . LEU A 1 91 ? 2.301 7.449 12.325 1.00 87.69 91 LEU A N 1
ATOM 725 C CA . LEU A 1 91 ? 2.360 7.998 13.673 1.00 87.69 91 LEU A CA 1
ATOM 726 C C . LEU A 1 91 ? 3.789 8.240 14.132 1.00 87.69 91 LEU A C 1
ATOM 728 O O . LEU A 1 91 ? 3.966 9.159 14.922 1.00 87.69 91 LEU A O 1
ATOM 732 N N . ALA A 1 92 ? 4.780 7.501 13.620 1.00 87.88 92 ALA A N 1
ATOM 733 C CA . ALA A 1 92 ? 6.206 7.633 13.927 1.00 87.88 92 ALA A CA 1
ATOM 734 C C . ALA A 1 92 ? 6.471 7.712 15.443 1.00 87.88 92 ALA A C 1
ATOM 736 O O . ALA A 1 92 ? 7.186 8.593 15.942 1.00 87.88 92 ALA A O 1
ATOM 737 N N . ASP A 1 93 ? 5.811 6.812 16.167 1.00 85.88 93 ASP A N 1
ATOM 738 C CA . ASP A 1 93 ? 5.889 6.595 17.612 1.00 85.88 93 ASP A CA 1
ATOM 739 C C . ASP A 1 93 ? 6.227 5.131 17.962 1.00 85.88 93 ASP A C 1
ATOM 741 O O . ASP A 1 93 ? 6.261 4.770 19.139 1.00 85.88 93 ASP A O 1
ATOM 745 N N . GLY A 1 94 ? 6.504 4.293 16.955 1.00 85.56 94 GLY A N 1
ATOM 746 C CA . GLY A 1 94 ? 6.778 2.867 17.115 1.00 85.56 94 GLY A CA 1
ATOM 747 C C . GLY A 1 94 ? 5.518 2.000 17.176 1.00 85.56 94 GLY A C 1
ATOM 748 O O . GLY A 1 94 ? 5.617 0.791 17.412 1.00 85.56 94 GLY A O 1
ATOM 749 N 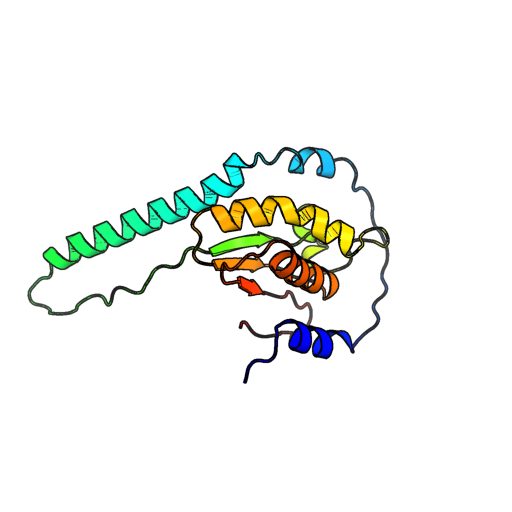N . SER A 1 95 ? 4.321 2.568 16.988 1.00 87.25 95 SER A N 1
ATOM 750 C CA . SER A 1 95 ? 3.073 1.799 16.988 1.00 87.25 95 SER A CA 1
ATOM 751 C C . SER A 1 95 ? 2.918 0.856 15.793 1.00 87.25 95 SER A C 1
ATOM 753 O O . SER A 1 95 ? 2.090 -0.055 15.838 1.00 87.25 95 SER A O 1
ATOM 755 N N . GLU A 1 96 ? 3.771 0.977 14.776 1.00 81.88 96 GLU A N 1
ATOM 756 C CA . GLU A 1 96 ? 3.968 -0.024 13.724 1.00 81.88 96 GLU A CA 1
ATOM 757 C C . GLU A 1 96 ? 4.525 -1.355 14.252 1.00 81.88 96 GLU A C 1
ATOM 759 O O . GLU A 1 96 ? 4.406 -2.368 13.575 1.00 81.88 96 GLU A O 1
ATOM 764 N N . TYR A 1 97 ? 5.063 -1.381 15.475 1.00 84.81 97 TYR A N 1
ATOM 765 C CA . TYR A 1 97 ? 5.513 -2.603 16.150 1.00 84.81 97 TYR A CA 1
ATOM 766 C C . TYR A 1 97 ? 4.645 -2.961 17.362 1.00 84.81 97 TYR A C 1
ATOM 768 O O . TYR A 1 97 ? 4.575 -4.119 17.767 1.00 84.81 97 TYR A O 1
ATOM 776 N N . SER A 1 98 ? 3.972 -1.982 17.976 1.00 84.12 98 SER A N 1
ATOM 777 C CA . SER A 1 98 ? 3.108 -2.245 19.137 1.00 84.12 98 SER A CA 1
ATOM 778 C C . SER A 1 98 ? 1.677 -2.627 18.756 1.00 84.12 98 SER A C 1
ATOM 780 O O . SER A 1 98 ? 1.003 -3.314 19.522 1.00 84.12 98 SER A O 1
ATOM 782 N N . GLY A 1 99 ? 1.188 -2.145 17.610 1.00 82.94 99 GLY A N 1
ATOM 783 C CA . GLY A 1 99 ? -0.204 -2.285 17.190 1.00 82.94 99 GLY A CA 1
ATOM 784 C C . GLY A 1 99 ? -1.196 -1.459 18.003 1.00 82.94 99 GLY A C 1
ATOM 785 O O . GLY A 1 99 ? -2.401 -1.646 17.845 1.00 82.94 99 GLY A O 1
ATOM 786 N N . ILE A 1 100 ? -0.728 -0.546 18.856 1.00 85.62 100 ILE A N 1
ATOM 787 C CA . ILE A 1 100 ? -1.573 0.308 19.694 1.00 85.62 100 ILE A CA 1
ATOM 788 C C . ILE A 1 100 ? -1.563 1.721 19.113 1.00 85.62 100 ILE A C 1
ATOM 790 O O . ILE A 1 100 ? -0.624 2.478 19.332 1.00 85.62 100 ILE A O 1
ATOM 794 N N . TYR A 1 101 ? -2.629 2.081 18.395 1.00 81.62 101 TYR A N 1
ATOM 795 C CA . TYR A 1 101 ? -2.788 3.407 17.776 1.00 81.62 101 TYR A CA 1
ATOM 796 C C . TYR A 1 101 ? -3.527 4.425 18.670 1.00 81.62 101 TYR A C 1
ATOM 798 O O . TYR A 1 101 ? -3.652 5.594 18.316 1.00 81.62 101 TYR A O 1
ATOM 806 N N . GLY A 1 102 ? -4.020 3.984 19.834 1.00 79.75 102 GLY A N 1
ATOM 807 C CA . GLY A 1 102 ? -4.848 4.771 20.754 1.00 79.75 102 GLY A CA 1
ATOM 808 C C . GLY A 1 102 ? -6.356 4.544 20.573 1.00 79.75 102 GLY A C 1
ATOM 809 O O . GLY A 1 102 ? -6.815 4.132 19.513 1.00 79.75 102 GLY A O 1
ATOM 810 N N . GLU A 1 103 ? -7.142 4.819 21.622 1.00 80.00 103 GLU A N 1
ATOM 811 C CA . GLU A 1 103 ? -8.588 4.508 21.676 1.00 80.00 103 GLU A CA 1
ATOM 812 C C . GLU A 1 103 ? -9.433 5.251 20.625 1.00 80.00 103 GLU A C 1
ATOM 814 O O . GLU A 1 103 ? -10.519 4.800 20.272 1.00 80.00 103 GLU A O 1
ATOM 819 N N . ALA A 1 104 ? -8.941 6.380 20.110 1.00 81.81 104 ALA A N 1
ATOM 820 C CA . ALA A 1 104 ? -9.643 7.185 19.111 1.00 81.81 104 ALA A CA 1
ATOM 821 C C . ALA A 1 104 ? -9.506 6.650 17.672 1.00 81.81 104 ALA A C 1
ATOM 823 O O . ALA A 1 104 ? -10.194 7.137 16.774 1.00 81.81 104 ALA A O 1
ATOM 824 N N . VAL A 1 105 ? -8.614 5.685 17.428 1.00 88.12 105 VAL A N 1
ATOM 825 C CA . VAL A 1 105 ? -8.357 5.158 16.083 1.00 88.12 105 VAL A CA 1
ATOM 826 C C . VAL A 1 105 ? -9.280 3.976 15.829 1.00 88.12 105 VAL A C 1
ATOM 828 O O . VAL A 1 105 ? -9.059 2.864 16.305 1.00 88.12 105 VAL A O 1
ATOM 831 N N . SER A 1 106 ? -10.344 4.245 15.079 1.00 92.75 106 SER A N 1
ATOM 832 C CA . SER A 1 106 ? -11.333 3.245 14.683 1.00 92.75 106 SER A CA 1
ATOM 833 C C . SER A 1 106 ? -10.970 2.573 13.356 1.00 92.75 106 SER A C 1
ATOM 835 O O . SER A 1 106 ? -10.121 3.063 12.610 1.00 92.75 106 SER A O 1
ATOM 837 N N . LEU A 1 107 ? -11.662 1.478 13.028 1.00 93.31 107 LEU A N 1
ATOM 838 C CA . LEU A 1 107 ? -11.585 0.835 11.713 1.00 93.31 107 LEU A CA 1
ATOM 839 C C . LEU A 1 107 ? -11.832 1.843 10.575 1.00 93.31 107 LEU A C 1
ATOM 841 O O . LEU A 1 107 ? -11.035 1.930 9.647 1.00 93.31 107 LEU A O 1
ATOM 845 N N . GLU A 1 108 ? -12.873 2.669 10.694 1.00 94.75 108 GLU A N 1
ATOM 846 C CA . GLU A 1 108 ? -13.203 3.704 9.705 1.00 94.75 108 GLU A CA 1
ATOM 847 C C . GLU A 1 108 ? -12.124 4.786 9.602 1.00 94.75 108 GLU A C 1
ATOM 849 O O . GLU A 1 108 ? -11.818 5.261 8.511 1.00 94.75 108 GLU A O 1
ATOM 854 N N . THR A 1 109 ? -11.476 5.131 10.719 1.00 94.00 109 THR A N 1
ATOM 855 C CA . THR A 1 109 ? -10.335 6.058 10.719 1.00 94.00 109 THR A CA 1
ATOM 856 C C . THR A 1 109 ? -9.185 5.508 9.874 1.00 94.00 109 THR A C 1
ATOM 858 O O . THR A 1 109 ? -8.587 6.247 9.091 1.00 94.00 109 THR A O 1
ATOM 861 N N . LEU A 1 110 ? -8.883 4.211 10.007 1.00 95.00 110 LEU A N 1
ATOM 862 C CA . LEU A 1 110 ? -7.855 3.546 9.204 1.00 95.00 110 LEU A CA 1
ATOM 863 C C . LEU A 1 110 ? -8.266 3.485 7.731 1.00 95.00 110 LEU A C 1
ATOM 865 O O . LEU A 1 110 ? -7.451 3.782 6.856 1.00 95.00 110 LEU A O 1
ATOM 869 N N . LYS A 1 111 ? -9.534 3.168 7.448 1.00 96.19 111 LYS A N 1
ATOM 870 C CA . LYS A 1 111 ? -10.049 3.122 6.077 1.00 96.19 111 LYS A CA 1
ATOM 871 C C . LYS A 1 111 ? -9.919 4.479 5.395 1.00 96.19 111 LYS A C 1
ATOM 873 O O . LYS A 1 111 ? -9.277 4.577 4.354 1.00 96.19 111 LYS A O 1
ATOM 878 N N . GLU A 1 112 ? -10.416 5.545 6.013 1.00 94.62 112 GLU A N 1
ATOM 879 C CA . GLU A 1 112 ? -10.319 6.900 5.459 1.00 94.62 112 GLU A CA 1
ATOM 880 C C . GLU A 1 112 ? -8.863 7.333 5.237 1.00 94.62 112 GLU A C 1
ATOM 882 O O . GLU A 1 112 ? -8.523 7.904 4.199 1.00 94.62 112 GLU A O 1
ATOM 887 N N . PHE A 1 113 ? -7.971 6.988 6.169 1.00 93.06 113 PHE A N 1
ATOM 888 C CA . PHE A 1 113 ? -6.548 7.283 6.039 1.00 93.06 113 PHE A CA 1
ATOM 889 C C . PHE A 1 113 ? -5.905 6.615 4.809 1.00 93.06 113 PHE A C 1
ATOM 891 O O . PHE A 1 113 ? -5.099 7.237 4.109 1.00 93.06 113 PHE A O 1
ATOM 898 N N . HIS A 1 114 ? -6.249 5.357 4.522 1.00 94.75 114 HIS A N 1
ATOM 899 C CA . HIS A 1 114 ? -5.630 4.581 3.444 1.00 94.75 114 HIS A CA 1
ATOM 900 C C . HIS A 1 114 ? -6.338 4.706 2.088 1.00 94.75 114 HIS A C 1
ATOM 902 O O . HIS A 1 114 ? -5.672 4.565 1.059 1.00 94.75 114 HIS A O 1
ATOM 908 N N . ARG A 1 115 ? -7.638 5.026 2.066 1.00 95.62 115 ARG A N 1
ATOM 909 C CA . ARG A 1 115 ? -8.512 5.003 0.879 1.00 95.62 115 ARG A CA 1
ATOM 910 C C . ARG A 1 115 ? -7.906 5.713 -0.327 1.00 95.62 115 ARG A C 1
ATOM 912 O O . ARG A 1 115 ? -7.711 5.122 -1.386 1.00 95.62 115 ARG A O 1
ATOM 919 N N . ARG A 1 116 ? -7.526 6.983 -0.159 1.00 93.56 116 ARG A N 1
ATOM 920 C CA . ARG A 1 116 ? -6.952 7.785 -1.252 1.00 93.56 116 ARG A CA 1
ATOM 921 C C . ARG A 1 116 ? -5.622 7.221 -1.753 1.00 93.56 116 ARG A C 1
ATOM 923 O O . ARG A 1 116 ? -5.374 7.235 -2.956 1.00 93.56 116 ARG A O 1
ATOM 930 N N . ARG A 1 117 ? -4.753 6.767 -0.844 1.00 93.25 117 ARG A N 1
ATOM 931 C CA . ARG A 1 117 ? -3.439 6.211 -1.196 1.00 93.25 117 ARG A CA 1
ATOM 932 C C . ARG A 1 117 ? -3.595 4.922 -1.996 1.00 93.25 117 ARG A C 1
ATOM 934 O O . ARG A 1 117 ? -2.914 4.775 -3.003 1.00 93.25 117 ARG A O 1
ATOM 941 N N . LEU A 1 118 ? -4.510 4.046 -1.586 1.00 95.06 118 LEU A N 1
ATOM 942 C CA . LEU A 1 118 ? -4.758 2.788 -2.283 1.00 95.06 118 LEU A CA 1
ATOM 943 C C . LEU A 1 118 ? -5.240 2.999 -3.711 1.00 95.06 118 LEU A C 1
ATOM 945 O O . LEU A 1 118 ? -4.670 2.392 -4.606 1.00 95.06 118 LEU A O 1
ATOM 949 N N . LYS A 1 119 ? -6.172 3.929 -3.950 1.00 95.00 119 LYS A N 1
ATOM 950 C CA . LYS A 1 119 ? -6.596 4.269 -5.321 1.00 95.00 119 LYS A CA 1
ATOM 951 C C . LYS A 1 119 ? -5.430 4.706 -6.201 1.00 95.00 119 LYS A C 1
ATOM 953 O O . LYS A 1 119 ? -5.252 4.205 -7.303 1.00 95.00 119 LYS A O 1
ATOM 958 N N . ILE A 1 120 ? -4.595 5.615 -5.690 1.00 94.81 120 ILE A N 1
ATOM 959 C CA . ILE A 1 120 ? -3.443 6.125 -6.446 1.00 94.81 120 ILE A CA 1
ATOM 960 C C . ILE A 1 120 ? -2.471 4.995 -6.799 1.00 94.81 120 ILE A C 1
ATOM 962 O O . ILE A 1 120 ? -1.958 4.978 -7.915 1.00 94.81 120 ILE A O 1
ATOM 966 N N . LEU A 1 121 ? -2.208 4.088 -5.854 1.00 95.25 121 LEU A N 1
ATOM 967 C CA . LEU A 1 121 ? -1.283 2.971 -6.039 1.00 95.25 121 LEU A CA 1
ATOM 968 C C . LEU A 1 121 ? -1.868 1.873 -6.936 1.00 95.25 121 LEU A C 1
ATOM 970 O O . LEU A 1 121 ? -1.151 1.371 -7.797 1.00 95.25 121 LEU A O 1
ATOM 974 N N . ALA A 1 122 ? -3.157 1.558 -6.815 1.00 95.31 122 ALA A N 1
ATOM 975 C CA . ALA A 1 122 ? -3.841 0.619 -7.703 1.00 95.31 122 ALA A CA 1
ATOM 976 C C . ALA A 1 122 ? -3.787 1.083 -9.171 1.00 95.31 122 ALA A C 1
ATOM 978 O O . ALA A 1 122 ? -3.575 0.285 -10.075 1.00 95.31 122 ALA A O 1
ATOM 979 N N . GLU A 1 123 ? -3.875 2.393 -9.409 1.00 95.19 123 GLU A N 1
ATOM 980 C CA . GLU A 1 123 ? -3.786 2.999 -10.745 1.00 95.19 123 GLU A CA 1
ATOM 981 C C . GLU A 1 123 ? -2.346 3.306 -11.203 1.00 95.19 123 GLU A C 1
ATOM 983 O O . GLU A 1 123 ? -2.148 3.941 -12.238 1.00 95.19 123 GLU A O 1
ATOM 988 N N . SER A 1 124 ? -1.321 2.953 -10.423 1.00 9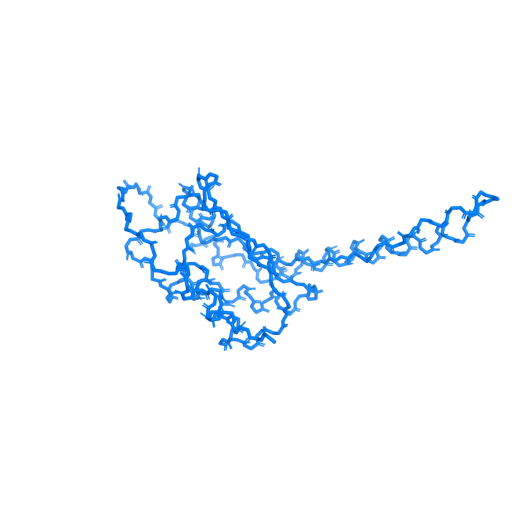4.38 124 SER A N 1
ATOM 989 C CA . SER A 1 124 ? 0.061 3.390 -10.689 1.00 94.38 124 SER A CA 1
ATOM 990 C C . SER A 1 124 ? 0.861 2.478 -11.625 1.00 94.38 124 SER A C 1
ATOM 992 O O . SER A 1 124 ? 1.985 2.821 -11.986 1.00 94.38 124 SER A O 1
ATOM 994 N N . GLY A 1 125 ? 0.294 1.336 -12.026 1.00 94.69 125 GLY A N 1
ATOM 995 C CA . GLY A 1 125 ? 0.971 0.338 -12.863 1.00 94.69 125 GLY A CA 1
ATOM 996 C C . GLY A 1 125 ? 1.823 -0.672 -12.086 1.00 94.69 125 GLY A C 1
ATOM 997 O O . GLY A 1 125 ? 2.618 -1.384 -12.698 1.00 94.69 125 GLY A O 1
ATOM 998 N N . ALA A 1 126 ? 1.677 -0.734 -10.758 1.00 95.62 126 ALA A N 1
ATOM 999 C CA . ALA A 1 126 ? 2.222 -1.829 -9.960 1.00 95.62 126 ALA A CA 1
ATOM 1000 C C . ALA A 1 126 ? 1.509 -3.147 -10.295 1.00 95.62 126 ALA A C 1
ATOM 1002 O O . ALA A 1 126 ? 0.304 -3.157 -10.542 1.00 95.62 126 ALA A O 1
ATOM 1003 N N . ASP A 1 127 ? 2.244 -4.257 -10.257 1.00 95.62 127 ASP A N 1
ATOM 1004 C CA . ASP A 1 127 ? 1.669 -5.582 -10.505 1.00 95.62 127 ASP A CA 1
ATOM 1005 C C . ASP A 1 127 ? 0.949 -6.128 -9.261 1.00 95.62 127 ASP A C 1
ATOM 1007 O O . ASP A 1 127 ? 0.074 -6.983 -9.379 1.00 95.62 127 ASP A O 1
ATOM 1011 N N . LEU A 1 128 ? 1.341 -5.663 -8.068 1.00 95.38 128 LEU A N 1
ATOM 1012 C CA . LEU A 1 128 ? 0.697 -6.003 -6.801 1.00 95.38 128 LEU A CA 1
ATOM 1013 C C . LEU A 1 128 ? 0.812 -4.874 -5.766 1.00 95.38 128 LEU A C 1
ATOM 1015 O O . LEU A 1 128 ? 1.695 -4.016 -5.850 1.00 95.38 128 LEU A O 1
ATOM 1019 N N . ILE A 1 129 ? -0.055 -4.898 -4.756 1.00 96.00 129 ILE A N 1
ATOM 1020 C CA . ILE A 1 129 ? -0.007 -4.022 -3.581 1.00 96.00 129 ILE A CA 1
ATOM 1021 C C . ILE A 1 129 ? 0.607 -4.783 -2.406 1.00 96.00 129 ILE A C 1
ATOM 1023 O O . ILE A 1 129 ? 0.186 -5.881 -2.048 1.00 96.00 129 ILE A O 1
ATOM 1027 N N . ALA A 1 130 ? 1.602 -4.173 -1.778 1.00 94.94 130 ALA A N 1
ATOM 1028 C CA . ALA A 1 130 ? 2.316 -4.741 -0.654 1.00 94.94 130 ALA A CA 1
ATOM 1029 C C . ALA A 1 130 ? 1.881 -4.072 0.654 1.00 94.94 130 ALA A C 1
ATOM 1031 O O . ALA A 1 130 ? 2.372 -2.996 0.980 1.00 94.94 130 ALA A O 1
ATOM 1032 N N . PHE A 1 131 ? 0.973 -4.686 1.418 1.00 94.44 131 PHE A N 1
ATOM 1033 C CA . PHE A 1 131 ? 0.660 -4.201 2.766 1.00 94.44 131 PHE A CA 1
ATOM 1034 C C . PHE A 1 131 ? 1.731 -4.671 3.746 1.00 94.44 131 PHE A C 1
ATOM 1036 O O . PHE A 1 131 ? 1.856 -5.869 4.009 1.00 94.44 131 PHE A O 1
ATOM 1043 N N . GLU A 1 132 ? 2.510 -3.731 4.272 1.00 90.94 132 GLU A N 1
ATOM 1044 C CA . GLU A 1 132 ? 3.722 -4.017 5.037 1.00 90.94 132 GLU A CA 1
ATOM 1045 C C . GLU A 1 132 ? 3.609 -3.544 6.487 1.00 90.94 132 GLU A C 1
ATOM 1047 O O . GLU A 1 132 ? 2.896 -2.590 6.817 1.00 90.94 132 GLU A O 1
ATOM 1052 N N . THR A 1 133 ? 4.324 -4.248 7.366 1.00 89.31 133 THR A N 1
ATOM 1053 C CA . THR A 1 133 ? 4.440 -3.915 8.792 1.00 89.31 133 THR A CA 1
ATOM 1054 C C . THR A 1 133 ? 3.074 -3.810 9.480 1.00 89.31 133 THR A C 1
ATOM 1056 O O . THR A 1 133 ? 2.794 -2.851 10.200 1.00 89.31 133 THR A O 1
ATOM 1059 N N . ILE A 1 134 ? 2.181 -4.778 9.232 1.00 89.69 134 ILE A N 1
ATOM 1060 C CA . ILE A 1 134 ? 0.821 -4.792 9.788 1.00 89.69 134 ILE A CA 1
ATOM 1061 C C . ILE A 1 134 ? 0.874 -5.279 11.240 1.00 89.69 134 ILE A C 1
ATOM 1063 O O . ILE A 1 134 ? 1.174 -6.453 11.466 1.00 89.69 134 ILE A O 1
ATOM 1067 N N . PRO A 1 135 ? 0.552 -4.440 12.238 1.00 86.38 135 PRO A N 1
ATOM 1068 C CA . PRO A 1 135 ? 0.822 -4.796 13.628 1.00 86.38 135 PRO A CA 1
ATOM 1069 C C . PRO A 1 135 ? -0.387 -5.361 14.375 1.00 86.38 135 PRO A C 1
ATOM 1071 O O . PRO A 1 135 ? -0.255 -5.824 15.504 1.00 86.38 135 PRO A O 1
ATOM 1074 N N . ASN A 1 136 ? -1.592 -5.268 13.805 1.00 86.19 136 ASN A N 1
ATOM 1075 C CA . ASN A 1 136 ? -2.805 -5.753 14.451 1.00 86.19 136 ASN A CA 1
ATOM 1076 C C . ASN A 1 136 ? -3.894 -6.133 13.437 1.00 86.19 136 ASN A C 1
ATOM 1078 O O . ASN A 1 136 ? -3.868 -5.763 12.261 1.00 86.19 136 ASN A O 1
ATOM 1082 N N . LYS A 1 137 ? -4.901 -6.848 13.942 1.00 86.38 137 LYS A N 1
ATOM 1083 C CA . LYS A 1 137 ? -6.029 -7.355 13.156 1.00 86.38 137 LYS A CA 1
ATOM 1084 C C . LYS A 1 137 ? -6.943 -6.267 12.582 1.00 86.38 137 LYS A C 1
ATOM 1086 O O . LYS A 1 137 ? -7.514 -6.458 11.518 1.00 86.38 137 LYS A O 1
ATOM 1091 N N . VAL A 1 138 ? -7.083 -5.137 13.278 1.00 90.75 138 VAL A N 1
ATOM 1092 C CA . VAL A 1 138 ? -7.982 -4.043 12.870 1.00 90.75 138 VAL A CA 1
ATOM 1093 C C . VAL A 1 138 ? -7.418 -3.328 11.640 1.00 90.75 138 VAL A C 1
ATOM 1095 O O . VAL A 1 138 ? -8.167 -3.007 10.725 1.00 90.75 138 VAL A O 1
ATOM 1098 N N . ALA A 1 139 ? -6.095 -3.152 11.573 1.00 91.69 139 ALA A N 1
ATOM 1099 C CA . ALA A 1 139 ? -5.407 -2.635 10.395 1.00 91.69 139 ALA A CA 1
ATOM 1100 C C . ALA A 1 139 ? -5.564 -3.570 9.190 1.00 91.69 139 ALA A C 1
ATOM 1102 O O . ALA A 1 139 ? -5.926 -3.115 8.109 1.00 91.69 139 ALA A O 1
ATOM 1103 N N . ALA A 1 140 ? -5.371 -4.878 9.389 1.00 91.31 140 ALA A N 1
ATOM 1104 C CA . ALA A 1 140 ? -5.578 -5.864 8.330 1.00 91.31 140 ALA A CA 1
ATOM 1105 C C . ALA A 1 140 ? -7.024 -5.856 7.810 1.00 91.31 140 ALA A C 1
ATOM 1107 O O . ALA A 1 140 ? -7.246 -5.850 6.601 1.00 91.31 140 ALA A O 1
ATOM 1108 N N . GLN A 1 141 ? -8.003 -5.797 8.718 1.00 93.25 141 GLN A N 1
ATOM 1109 C CA . GLN A 1 141 ? -9.417 -5.709 8.363 1.00 93.25 141 GLN A CA 1
ATOM 1110 C C . GLN A 1 141 ? -9.724 -4.442 7.552 1.00 93.25 141 GLN A C 1
ATOM 1112 O O . GLN A 1 141 ? -10.407 -4.538 6.537 1.00 93.25 141 GLN A O 1
ATOM 1117 N N . ALA A 1 142 ? -9.178 -3.282 7.937 1.00 95.75 142 ALA A N 1
ATOM 1118 C CA . ALA A 1 142 ? -9.357 -2.042 7.179 1.00 95.75 142 ALA A CA 1
ATOM 1119 C C . ALA A 1 142 ? -8.877 -2.172 5.727 1.00 95.75 142 ALA A C 1
ATOM 1121 O O . ALA A 1 142 ? -9.543 -1.675 4.825 1.00 95.75 142 ALA A O 1
ATOM 1122 N N . TYR A 1 143 ? -7.747 -2.841 5.486 1.00 95.19 143 TYR A N 1
ATOM 1123 C CA . TYR A 1 143 ? -7.239 -3.060 4.131 1.00 95.19 143 TYR A CA 1
ATOM 1124 C C . TYR A 1 143 ? -8.125 -3.982 3.307 1.00 95.19 143 TYR A C 1
ATOM 1126 O O . TYR A 1 143 ? -8.432 -3.646 2.170 1.00 95.19 143 TYR A O 1
ATOM 1134 N N . VAL A 1 144 ? -8.551 -5.113 3.873 1.00 94.44 144 VAL A N 1
ATOM 1135 C CA . VAL A 1 144 ? -9.424 -6.061 3.167 1.00 94.44 144 VAL A CA 1
ATOM 1136 C C . VAL A 1 144 ? -10.745 -5.395 2.792 1.00 94.44 144 VAL A C 1
ATOM 1138 O O . VAL A 1 144 ? -11.138 -5.452 1.632 1.00 94.44 144 VAL A O 1
ATOM 1141 N N . GLU A 1 145 ? -11.384 -4.699 3.736 1.00 96.75 145 GLU A N 1
ATOM 1142 C CA . GLU A 1 145 ? -12.628 -3.974 3.457 1.00 96.75 145 GLU A CA 1
ATOM 1143 C C . GLU A 1 145 ? -12.424 -2.871 2.416 1.00 96.75 145 GLU A C 1
ATOM 1145 O O . GLU A 1 145 ? -13.277 -2.680 1.563 1.00 96.75 145 GLU A O 1
ATOM 1150 N N . LEU A 1 146 ? -11.291 -2.163 2.434 1.00 96.19 146 LEU A N 1
ATOM 1151 C CA . LEU A 1 146 ? -10.996 -1.142 1.426 1.00 96.19 146 LEU A CA 1
ATOM 1152 C C . LEU A 1 146 ? -10.784 -1.713 0.026 1.00 96.19 146 LEU A C 1
ATOM 1154 O O . LEU A 1 146 ? -11.224 -1.089 -0.935 1.00 96.19 146 LEU A O 1
ATOM 1158 N N . LEU A 1 147 ? -10.089 -2.846 -0.101 1.00 95.19 147 LEU A N 1
ATOM 1159 C CA . LEU A 1 147 ? -9.899 -3.505 -1.395 1.00 95.19 147 LEU A CA 1
ATOM 1160 C C . LEU A 1 147 ? -11.252 -3.911 -1.995 1.00 95.19 147 LEU A C 1
ATOM 1162 O O . LEU A 1 147 ? -11.471 -3.694 -3.183 1.00 95.19 147 LEU A O 1
ATOM 1166 N N . GLU A 1 148 ? -12.160 -4.437 -1.165 1.00 95.12 148 GLU A N 1
ATOM 1167 C CA . GLU A 1 148 ? -13.519 -4.811 -1.573 1.00 95.12 148 GLU A CA 1
ATOM 1168 C C . GLU A 1 148 ? -14.395 -3.582 -1.886 1.00 95.12 148 GLU A C 1
ATOM 1170 O O . GLU A 1 148 ? -15.061 -3.545 -2.916 1.00 95.12 148 GLU A O 1
ATOM 1175 N N . GLU A 1 149 ? -14.394 -2.559 -1.027 1.00 96.88 149 GLU A N 1
ATOM 1176 C CA . GLU A 1 149 ? -15.218 -1.350 -1.193 1.00 96.88 149 GLU A CA 1
ATOM 1177 C C . GLU A 1 149 ? -14.837 -0.508 -2.408 1.00 96.88 149 GLU A C 1
ATOM 1179 O O . GLU A 1 149 ? -15.695 0.161 -2.983 1.00 96.88 149 GLU A O 1
ATOM 1184 N N . GLU A 1 150 ? -13.551 -0.483 -2.752 1.00 96.00 150 GLU A N 1
ATOM 1185 C CA . GLU A 1 150 ? -13.017 0.329 -3.845 1.00 96.00 150 GLU A CA 1
ATOM 1186 C C . GLU A 1 150 ? -12.806 -0.458 -5.138 1.00 96.00 150 GLU A C 1
ATOM 1188 O O . GLU A 1 150 ? -12.230 0.091 -6.076 1.00 96.00 150 GLU A O 1
ATOM 1193 N N . ASP A 1 151 ? -13.279 -1.708 -5.186 1.00 95.56 151 ASP A N 1
ATOM 1194 C CA . ASP A 1 151 ? -13.201 -2.595 -6.353 1.00 95.56 151 ASP A CA 1
ATOM 1195 C C . ASP A 1 151 ? -11.764 -2.720 -6.898 1.00 95.56 151 ASP A C 1
ATOM 1197 O O . ASP A 1 151 ? -11.493 -2.623 -8.096 1.00 95.56 151 ASP A O 1
ATOM 1201 N N . ILE A 1 152 ? -10.794 -2.865 -5.987 1.00 93.75 152 ILE A N 1
ATOM 1202 C CA . ILE A 1 152 ? -9.376 -2.962 -6.340 1.00 93.75 152 ILE A CA 1
ATOM 1203 C C . ILE A 1 152 ? -9.049 -4.420 -6.666 1.00 93.75 152 ILE A C 1
ATOM 1205 O O . ILE A 1 152 ? -8.881 -5.249 -5.774 1.00 93.75 152 ILE A O 1
ATOM 1209 N N . GLU A 1 153 ? -8.890 -4.711 -7.956 1.00 91.94 153 GLU A N 1
ATOM 1210 C CA . GLU A 1 153 ? -8.552 -6.054 -8.454 1.00 91.94 153 GLU A CA 1
ATOM 1211 C C . GLU A 1 153 ? -7.044 -6.360 -8.458 1.00 91.94 153 GLU A C 1
ATOM 1213 O O . GLU A 1 153 ? -6.636 -7.495 -8.716 1.00 91.94 153 GLU A O 1
ATOM 1218 N N . VAL A 1 154 ? -6.197 -5.359 -8.186 1.00 93.44 154 VAL A N 1
ATOM 1219 C CA . VAL A 1 154 ? -4.739 -5.542 -8.137 1.00 93.44 154 VAL A CA 1
ATOM 1220 C C . VAL A 1 154 ? -4.399 -6.550 -7.028 1.00 93.44 154 VAL A C 1
ATOM 1222 O O . VAL A 1 154 ? -4.799 -6.327 -5.881 1.00 93.44 154 VAL A O 1
ATOM 1225 N N . PRO A 1 155 ? -3.653 -7.636 -7.324 1.00 94.38 155 PRO A N 1
ATOM 1226 C CA . PRO A 1 155 ? -3.251 -8.612 -6.318 1.00 94.38 155 PRO A CA 1
ATOM 1227 C C . PRO A 1 155 ? -2.569 -7.946 -5.127 1.00 94.38 155 PRO A C 1
ATOM 1229 O O . PRO A 1 155 ? -1.845 -6.967 -5.291 1.00 94.38 155 PRO A O 1
ATOM 1232 N N . ALA A 1 156 ? -2.758 -8.485 -3.927 1.00 92.81 156 ALA A N 1
ATOM 1233 C CA . ALA A 1 156 ? -2.154 -7.922 -2.731 1.00 92.81 156 ALA A CA 1
ATOM 1234 C C . ALA A 1 156 ? -1.592 -9.000 -1.812 1.00 92.81 156 ALA A C 1
ATOM 1236 O O . ALA A 1 156 ? -2.224 -10.036 -1.624 1.00 92.81 156 ALA A O 1
ATOM 1237 N N . TRP A 1 157 ? -0.444 -8.715 -1.197 1.00 90.62 157 TRP A N 1
ATOM 1238 C CA . TRP A 1 157 ? 0.072 -9.511 -0.084 1.00 90.62 157 TRP A CA 1
ATOM 1239 C C . TRP A 1 157 ? -0.113 -8.781 1.243 1.00 90.62 157 TRP A C 1
ATOM 1241 O O . TRP A 1 157 ? -0.313 -7.565 1.283 1.00 90.62 157 TRP A O 1
ATOM 1251 N N . PHE A 1 158 ? 0.016 -9.518 2.341 1.00 89.94 158 PHE A N 1
ATOM 1252 C CA . PHE A 1 158 ? -0.039 -8.980 3.696 1.00 89.94 158 PHE A CA 1
ATOM 1253 C C . PHE A 1 158 ? 1.173 -9.476 4.485 1.00 89.94 158 PHE A C 1
ATOM 1255 O O . PHE A 1 158 ? 1.345 -10.681 4.667 1.00 89.94 158 PHE A O 1
ATOM 1262 N N . ALA A 1 159 ? 2.001 -8.550 4.964 1.00 88.31 159 ALA A N 1
ATOM 1263 C CA . ALA A 1 159 ? 3.136 -8.835 5.831 1.00 88.31 159 ALA A CA 1
ATOM 1264 C C . ALA A 1 159 ? 2.860 -8.311 7.247 1.00 88.31 159 ALA A C 1
ATOM 1266 O O . ALA A 1 159 ? 2.752 -7.105 7.485 1.00 88.31 159 ALA A O 1
ATOM 1267 N N . PHE A 1 160 ? 2.743 -9.239 8.194 1.00 85.44 160 PHE A N 1
ATOM 1268 C CA . PHE A 1 160 ? 2.455 -8.938 9.592 1.00 85.44 160 PHE A CA 1
ATOM 1269 C C . PHE A 1 160 ? 3.740 -8.787 10.396 1.00 85.44 160 PHE A C 1
ATOM 1271 O O . PHE A 1 160 ? 4.679 -9.569 10.243 1.00 85.44 160 PHE A O 1
ATOM 1278 N N . TYR A 1 161 ? 3.757 -7.809 11.296 1.00 81.00 161 TYR A N 1
ATOM 1279 C CA . TYR A 1 161 ? 4.769 -7.752 12.338 1.00 81.00 161 TYR A CA 1
ATOM 1280 C C . TYR A 1 161 ? 4.326 -8.609 13.525 1.00 81.00 161 TYR A C 1
ATOM 1282 O O . TYR A 1 161 ? 3.193 -8.492 13.994 1.00 81.00 161 TYR A O 1
ATOM 1290 N N . SER A 1 162 ? 5.241 -9.431 14.039 1.00 76.12 162 SER A N 1
ATOM 1291 C CA . SER A 1 162 ? 5.052 -10.157 15.289 1.00 76.12 162 SER A CA 1
ATOM 1292 C C . SER A 1 162 ? 6.197 -9.859 16.245 1.00 76.12 162 SER A C 1
ATOM 1294 O O . SER A 1 162 ? 7.366 -9.925 15.870 1.00 76.12 162 SER A O 1
ATOM 1296 N N . LYS A 1 163 ? 5.850 -9.557 17.496 1.00 68.88 163 LYS A N 1
ATOM 1297 C CA . LYS A 1 163 ? 6.817 -9.387 18.586 1.00 68.88 163 LYS A CA 1
ATOM 1298 C C . LYS A 1 163 ? 7.361 -10.728 19.095 1.00 68.88 163 LYS A C 1
ATOM 1300 O O . LYS A 1 163 ? 8.446 -10.770 19.673 1.00 68.88 163 LYS A O 1
ATOM 1305 N N . ASP A 1 164 ? 6.619 -11.805 18.848 1.00 67.00 164 ASP A N 1
ATOM 1306 C CA . ASP A 1 164 ? 6.894 -13.134 19.378 1.00 67.00 164 ASP A CA 1
ATOM 1307 C C . ASP A 1 164 ? 6.947 -14.125 18.200 1.00 67.00 164 ASP A C 1
ATOM 1309 O O . ASP A 1 164 ? 6.054 -14.109 17.350 1.00 67.00 164 ASP A O 1
ATOM 1313 N N . ASP A 1 165 ? 7.920 -15.040 18.156 1.00 56.50 165 ASP A N 1
ATOM 1314 C CA . ASP A 1 165 ? 8.071 -16.045 17.074 1.00 56.50 165 ASP A CA 1
ATOM 1315 C C . ASP A 1 165 ? 6.881 -17.031 16.952 1.00 56.50 165 ASP A C 1
ATOM 1317 O O . ASP A 1 165 ? 6.888 -17.952 16.139 1.00 56.50 165 ASP A O 1
ATOM 1321 N N . ILE A 1 166 ? 5.850 -16.852 17.780 1.00 55.28 166 ILE A N 1
ATOM 1322 C CA . ILE A 1 166 ? 4.655 -17.691 17.891 1.00 55.28 166 ILE A CA 1
ATOM 1323 C C . ILE A 1 166 ? 3.508 -17.160 17.009 1.00 55.28 166 ILE A C 1
ATOM 1325 O O . ILE A 1 166 ? 2.690 -17.946 16.539 1.00 55.28 166 ILE A O 1
ATOM 1329 N N . ASN A 1 167 ? 3.456 -15.848 16.738 1.00 54.41 167 ASN A N 1
ATOM 1330 C CA . ASN A 1 167 ? 2.342 -15.196 16.031 1.00 54.41 167 ASN A CA 1
ATOM 1331 C C . ASN A 1 167 ? 2.722 -14.744 14.608 1.00 54.41 167 ASN A C 1
ATOM 1333 O O . ASN A 1 167 ? 2.387 -13.639 14.188 1.00 54.41 167 ASN A O 1
ATOM 1337 N N . VAL A 1 168 ? 3.436 -15.583 13.855 1.00 45.56 168 VAL A N 1
ATOM 1338 C CA . VAL A 1 168 ? 3.799 -15.292 12.458 1.00 45.56 168 VAL A CA 1
ATOM 1339 C C . VAL A 1 168 ? 2.809 -15.988 11.521 1.00 45.56 168 VAL A C 1
ATOM 1341 O O . VAL A 1 168 ? 2.714 -17.214 11.522 1.00 45.56 168 VAL A O 1
ATOM 1344 N N . VAL A 1 169 ? 2.069 -15.217 10.715 1.00 43.16 169 VAL A N 1
ATOM 1345 C CA . VAL A 1 169 ? 1.154 -15.745 9.686 1.00 43.16 169 VAL A CA 1
ATOM 1346 C C . VAL A 1 169 ? 1.651 -15.400 8.281 1.00 43.16 169 VAL A C 1
ATOM 1348 O O . VAL A 1 169 ? 2.161 -14.314 8.019 1.00 43.16 169 VAL A O 1
ATOM 1351 N N . VAL A 1 170 ? 1.508 -16.419 7.433 1.00 42.19 170 VAL A N 1
ATOM 1352 C CA . VAL A 1 170 ? 2.051 -16.686 6.097 1.00 42.19 170 VAL A CA 1
ATOM 1353 C C . VAL A 1 170 ? 1.517 -15.758 4.997 1.00 42.19 170 VAL A C 1
ATOM 1355 O O . VAL A 1 170 ? 0.353 -15.367 5.007 1.00 42.19 170 VAL A O 1
ATOM 1358 N N . ILE A 1 171 ? 2.393 -15.499 4.020 1.00 36.38 171 ILE A N 1
ATOM 1359 C CA . ILE A 1 171 ? 2.154 -14.818 2.740 1.00 36.38 171 ILE A CA 1
ATOM 1360 C C . ILE A 1 171 ? 1.245 -15.701 1.859 1.00 36.38 171 ILE A C 1
ATOM 1362 O O . ILE A 1 171 ? 1.636 -16.824 1.531 1.00 36.38 171 ILE A O 1
ATOM 1366 N N . LEU A 1 172 ? 0.056 -15.211 1.489 1.00 36.00 172 LEU A N 1
ATOM 1367 C CA . LEU A 1 172 ? -0.787 -15.771 0.419 1.00 36.00 172 LEU A CA 1
ATOM 1368 C C . LEU A 1 172 ? -0.667 -14.912 -0.838 1.00 36.00 172 LEU A C 1
ATOM 1370 O O . LEU A 1 172 ? -0.625 -13.672 -0.675 1.00 36.00 172 LEU A O 1
#

InterPro domains:
  IPR003726 Homocysteine-binding domain [PF02574] (40-165)
  IPR036589 Homocysteine-binding domain superfamily [G3DSA:3.20.20.330] (29-170)
  IPR036589 Homocysteine-binding domain superfamily [SSF82282] (45-165)
  IPR051486 Homocysteine S-methyltransferase [PTHR46015] (36-169)

Organism: NCBI:txid586396

Radius of gyration: 19.81 Å; chains: 1; bounding box: 46×43×57 Å

Foldseek 3Di:
DDPDPVNVLVVVPPDDDDDDDDDDDQPPLVVVVVPPDLCNLLVVQVVVVVVLVVVVVV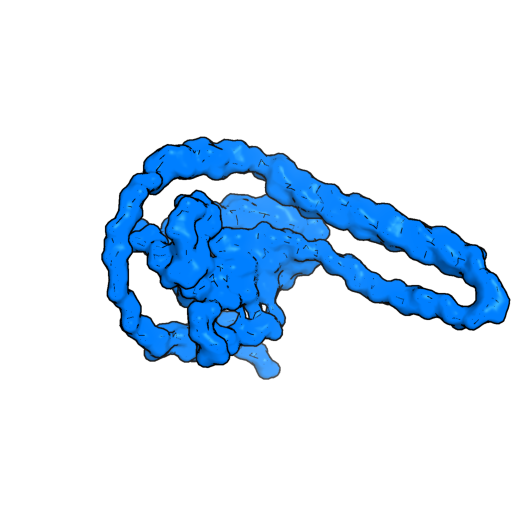LVVVVVVDDPPPDRPPDDDDFGEREDEFVVVSSVPCCLQVVDPDPPCALVNLLVVCLVSLVSNLPSPGQAYEYPSAEDSSNVVSVSVSCVVVVRPRHYWHAYHDPDPPPGDDTD

Sequence (172 aa):
CTLTISKLVQILLSQHHIRLLPFRDLRQRDTLLKKVKPCTLRRSVEITCEAREAYNKRCEEAQHDIDSSGNVLKQRPIIVAASVESYGAYLADGSEYSGIYGEAVSLETLKEFHRRRLKILAESGADLIAFETIPNKVAAQAYVELLEEEDIEVPAWFAFYSKDDINVVVIL

Secondary structure (DSSP, 8-state):
----HHHHHHHHTTS-----------TTTHHHHTTS-HHHHHHHHHHHHHHHHHHHHHHHHHHHT--TT------PPP--EEEEE-HHHHHTSSHHHH----TT--HHHHHHHHHHHHHHHHTTT-SEEEEEEE-SHHHHHHHHHHHHHTT--S-EEEEE--SSTTS-----

pLDDT: mean 74.47, std 22.8, range [25.97, 96.88]